Protein AF-A0A8C2RXM7-F1 (afdb_monomer)

Secondary structure (DSSP, 8-state):
------TTTTHHHHHHHHTTTSPPPPPB-TT-PBPS-SSS--BSSTTSPBPTT-HHHHHHHHHHTT-PPPPPSS--S-----------S--TTT--HHHHHHHHHHHHHHHHTTS-HHHHHHHHHHHHHH-HHHHHHHHHHHHHHHHHS--PPP--------

Structure (mmCIF, N/CA/C/O backbone):
data_AF-A0A8C2RXM7-F1
#
_entry.id   AF-A0A8C2RXM7-F1
#
loop_
_atom_site.group_PDB
_atom_site.id
_atom_site.type_symbol
_atom_site.label_atom_id
_atom_site.label_alt_id
_atom_site.label_comp_id
_atom_site.label_asym_id
_atom_site.label_entity_id
_atom_site.label_seq_id
_atom_site.pdbx_PDB_ins_code
_atom_site.Cartn_x
_atom_site.Cartn_y
_atom_site.Cartn_z
_atom_site.occupancy
_atom_site.B_iso_or_equiv
_atom_site.auth_seq_id
_atom_site.auth_comp_id
_atom_site.auth_asym_id
_atom_site.auth_atom_id
_atom_site.pdbx_PDB_model_num
ATOM 1 N N . MET A 1 1 ? 9.876 32.663 -5.743 1.00 44.19 1 MET A N 1
ATOM 2 C CA . MET A 1 1 ? 8.545 32.419 -5.151 1.00 44.19 1 MET A CA 1
ATOM 3 C C . MET A 1 1 ? 8.418 30.920 -4.994 1.00 44.19 1 MET A C 1
ATOM 5 O O . MET A 1 1 ? 8.779 30.226 -5.932 1.00 44.19 1 MET A O 1
ATOM 9 N N . ALA A 1 2 ? 8.092 30.412 -3.808 1.00 55.06 2 ALA A N 1
ATOM 10 C CA . ALA A 1 2 ? 8.038 28.968 -3.601 1.00 55.06 2 ALA A CA 1
ATOM 11 C C . ALA A 1 2 ? 6.833 28.397 -4.364 1.00 55.06 2 ALA A C 1
ATOM 13 O O . ALA A 1 2 ? 5.695 28.692 -4.005 1.00 55.06 2 ALA A O 1
ATOM 14 N N . ASP A 1 3 ? 7.107 27.619 -5.414 1.00 65.00 3 ASP A N 1
ATOM 15 C CA . ASP A 1 3 ? 6.158 26.753 -6.123 1.00 65.00 3 ASP A CA 1
ATOM 16 C C . ASP A 1 3 ? 5.637 25.670 -5.164 1.00 65.00 3 ASP A C 1
ATOM 18 O O . ASP A 1 3 ? 6.077 24.515 -5.196 1.00 65.00 3 ASP A O 1
ATOM 22 N N . ASN A 1 4 ? 4.756 26.054 -4.246 1.00 73.75 4 ASN A N 1
ATOM 23 C CA . ASN A 1 4 ? 4.036 25.122 -3.391 1.00 73.75 4 ASN A CA 1
ATOM 24 C C . ASN A 1 4 ? 2.595 25.070 -3.885 1.00 73.75 4 ASN A C 1
ATOM 26 O O . ASN A 1 4 ? 1.835 26.030 -3.742 1.00 73.75 4 ASN A O 1
ATOM 30 N N . ARG A 1 5 ? 2.265 23.950 -4.527 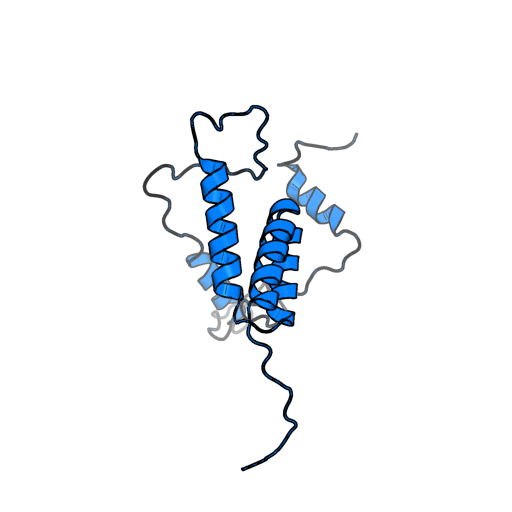1.00 86.44 5 ARG A N 1
ATOM 31 C CA . ARG A 1 5 ? 0.911 23.612 -4.966 1.00 86.44 5 ARG A CA 1
ATOM 32 C C . ARG A 1 5 ? 0.192 22.923 -3.803 1.00 86.44 5 ARG A C 1
ATOM 34 O O . ARG A 1 5 ? 0.705 22.859 -2.685 1.00 86.44 5 ARG A O 1
ATOM 41 N N . ASP A 1 6 ? -1.026 22.444 -4.028 1.00 92.56 6 ASP A N 1
ATOM 42 C CA . ASP A 1 6 ? -1.728 21.671 -3.008 1.00 92.56 6 ASP A CA 1
ATOM 43 C C . ASP A 1 6 ? -0.947 20.383 -2.641 1.00 92.56 6 ASP A C 1
ATOM 45 O O . ASP A 1 6 ? -0.220 19.833 -3.477 1.00 92.56 6 ASP A O 1
ATOM 49 N N . PRO A 1 7 ? -1.088 19.862 -1.406 1.00 91.38 7 PRO A N 1
ATOM 50 C CA . PRO A 1 7 ? -0.306 18.712 -0.948 1.00 91.38 7 PRO A CA 1
ATOM 51 C C . PRO A 1 7 ? -0.466 17.441 -1.791 1.00 91.38 7 PRO A C 1
ATOM 53 O O . PRO A 1 7 ? 0.453 16.622 -1.815 1.00 91.38 7 PRO A O 1
ATOM 56 N N . ALA A 1 8 ? -1.609 17.262 -2.466 1.00 90.75 8 ALA A N 1
ATOM 57 C CA . ALA A 1 8 ? -1.823 16.118 -3.346 1.00 90.75 8 ALA A CA 1
ATOM 58 C C . ALA A 1 8 ? -1.005 16.265 -4.638 1.00 90.75 8 ALA A C 1
ATOM 60 O O . ALA A 1 8 ? -0.331 15.316 -5.040 1.00 90.75 8 ALA A O 1
ATOM 61 N N . SER A 1 9 ? -0.977 17.462 -5.232 1.00 91.38 9 SER A N 1
ATOM 62 C CA . SER A 1 9 ? -0.122 17.777 -6.386 1.00 91.38 9 SER A CA 1
ATOM 63 C C . SER A 1 9 ? 1.375 17.649 -6.087 1.00 91.38 9 SER A C 1
ATOM 65 O O . SER A 1 9 ? 2.153 17.264 -6.962 1.00 91.38 9 SER A O 1
ATOM 67 N N . ASP A 1 10 ? 1.791 17.939 -4.853 1.00 94.31 10 ASP A N 1
ATOM 68 C CA . ASP A 1 10 ? 3.197 17.882 -4.435 1.00 94.31 10 ASP A CA 1
ATOM 69 C C . ASP A 1 10 ? 3.596 16.551 -3.766 1.00 94.31 10 ASP A C 1
ATOM 71 O O . ASP A 1 10 ? 4.698 16.427 -3.229 1.00 94.31 10 ASP A O 1
ATOM 75 N N . GLN A 1 11 ? 2.759 15.509 -3.850 1.00 93.31 11 GLN A N 1
ATOM 76 C CA . GLN A 1 11 ? 3.022 14.197 -3.243 1.00 93.31 11 GLN A CA 1
ATOM 77 C C . GLN A 1 11 ? 4.396 13.616 -3.636 1.00 93.31 11 GLN A C 1
ATOM 79 O O . GLN A 1 11 ? 5.163 13.203 -2.762 1.00 93.31 11 GLN A O 1
ATOM 84 N N . MET A 1 12 ? 4.749 13.640 -4.927 1.00 93.31 12 MET A N 1
ATOM 85 C CA . MET A 1 12 ? 6.036 13.115 -5.407 1.00 93.31 12 MET A CA 1
ATOM 86 C C . MET A 1 12 ? 7.228 13.973 -4.961 1.00 93.31 12 MET A C 1
ATOM 88 O O . MET A 1 12 ? 8.308 13.447 -4.687 1.00 93.31 12 MET A O 1
ATOM 92 N N . LYS A 1 13 ? 7.035 15.296 -4.868 1.00 92.56 13 LYS A N 1
ATOM 93 C CA . LYS A 1 13 ? 8.056 16.246 -4.406 1.00 92.56 13 LYS A CA 1
ATOM 94 C C . LYS A 1 13 ? 8.389 15.978 -2.939 1.00 92.56 13 LYS A C 1
ATOM 96 O O . LYS A 1 13 ? 9.552 15.742 -2.623 1.00 92.56 13 LYS A O 1
ATOM 101 N N . HIS A 1 14 ? 7.369 15.888 -2.083 1.00 93.12 14 HIS A N 1
ATOM 102 C CA . HIS A 1 14 ? 7.544 15.568 -0.667 1.00 93.12 14 HIS A CA 1
ATOM 103 C C . HIS A 1 14 ? 8.209 14.203 -0.455 1.00 93.12 14 HIS A C 1
ATOM 105 O O . HIS A 1 14 ? 9.115 14.092 0.367 1.00 93.12 14 HIS A O 1
ATOM 111 N N . TRP A 1 15 ? 7.818 13.173 -1.215 1.00 94.00 15 TRP A N 1
ATOM 112 C CA . TRP A 1 15 ? 8.446 11.849 -1.118 1.00 94.00 15 TRP A CA 1
ATOM 113 C C . TRP A 1 15 ? 9.949 11.894 -1.440 1.00 94.00 15 TRP A C 1
ATOM 115 O O . TRP A 1 15 ? 10.762 11.324 -0.709 1.00 94.00 15 TRP A O 1
ATOM 125 N N . LYS A 1 16 ? 10.331 12.615 -2.503 1.00 93.12 16 LYS A N 1
ATOM 126 C CA . LYS A 1 16 ? 11.735 12.792 -2.898 1.00 93.12 16 LYS A CA 1
ATOM 127 C C . LYS A 1 16 ? 12.525 13.574 -1.847 1.00 93.12 16 LYS A C 1
ATOM 129 O O . LYS A 1 16 ? 13.637 13.181 -1.507 1.00 93.12 16 LYS A O 1
ATOM 134 N N . GLU A 1 17 ? 11.961 14.665 -1.334 1.00 92.69 17 GLU A N 1
ATOM 135 C CA . GLU A 1 17 ? 12.598 15.515 -0.321 1.00 92.69 17 GLU A CA 1
ATOM 136 C C . GLU A 1 17 ? 12.817 14.764 1.002 1.00 92.69 17 GLU A C 1
ATOM 138 O O . GLU A 1 17 ? 13.903 14.840 1.575 1.00 92.69 17 GLU A O 1
ATOM 143 N N . GLN A 1 18 ? 11.848 13.954 1.443 1.00 93.56 18 GLN A N 1
ATOM 144 C CA . GLN A 1 18 ? 11.967 13.121 2.649 1.00 93.56 18 GLN A CA 1
ATOM 145 C C . GLN A 1 18 ? 13.102 12.089 2.566 1.00 93.56 18 GLN A C 1
ATOM 147 O O . GLN A 1 18 ? 13.665 11.705 3.591 1.00 93.56 18 GLN A O 1
ATOM 152 N N . ARG A 1 19 ? 13.457 11.642 1.355 1.00 92.69 19 ARG A N 1
ATOM 153 C CA . ARG A 1 19 ? 14.517 10.651 1.106 1.00 92.69 19 ARG A CA 1
ATOM 154 C C . ARG A 1 19 ? 15.782 11.261 0.495 1.00 92.69 19 ARG A C 1
ATOM 156 O O . ARG A 1 19 ? 16.639 10.515 0.034 1.00 92.69 19 ARG A O 1
ATOM 163 N N . ALA A 1 20 ? 15.946 12.587 0.522 1.00 88.25 20 ALA A N 1
ATOM 164 C CA . ALA A 1 20 ? 17.020 13.282 -0.198 1.00 88.25 20 ALA A CA 1
ATOM 165 C C . ALA A 1 20 ? 18.446 12.816 0.164 1.00 88.25 20 ALA A C 1
ATOM 167 O O . ALA A 1 20 ? 19.334 12.855 -0.682 1.00 88.25 20 ALA A O 1
ATOM 168 N N . ALA A 1 21 ? 18.670 12.361 1.401 1.00 90.19 21 ALA A N 1
ATOM 169 C CA . ALA A 1 21 ? 19.971 11.874 1.868 1.00 90.19 21 ALA A CA 1
ATOM 170 C C . ALA A 1 21 ? 20.207 10.366 1.628 1.00 90.19 21 ALA A C 1
ATOM 172 O O . ALA A 1 21 ? 21.287 9.860 1.928 1.00 90.19 21 ALA A O 1
ATOM 173 N N . GLN A 1 22 ? 19.210 9.629 1.132 1.00 92.69 22 GLN A N 1
ATOM 174 C CA . GLN A 1 22 ? 19.289 8.181 0.937 1.00 92.69 22 GLN A CA 1
ATOM 175 C C . GLN A 1 22 ? 19.670 7.846 -0.508 1.00 92.69 22 GLN A C 1
ATOM 177 O O . GLN A 1 22 ? 19.176 8.452 -1.458 1.00 92.69 22 GLN A O 1
ATOM 182 N N . LYS A 1 23 ? 20.527 6.834 -0.685 1.00 93.06 23 LYS A N 1
ATOM 183 C CA . LYS A 1 23 ? 20.781 6.249 -2.007 1.00 93.06 23 LYS A CA 1
ATOM 184 C C . LYS A 1 23 ? 19.501 5.540 -2.492 1.00 93.06 23 LYS A C 1
ATOM 186 O O . LYS A 1 23 ? 18.841 4.914 -1.664 1.00 93.06 23 LYS A O 1
ATOM 191 N N . PRO A 1 24 ? 19.144 5.612 -3.790 1.00 92.81 24 PRO A N 1
ATOM 192 C CA . PRO A 1 24 ? 18.018 4.850 -4.319 1.00 92.81 24 PRO A CA 1
ATOM 193 C C . PRO A 1 24 ? 18.227 3.347 -4.126 1.00 92.81 24 PRO A C 1
ATOM 195 O O . PRO A 1 24 ? 19.349 2.842 -4.245 1.00 92.81 24 PRO A O 1
ATOM 198 N N . ASP A 1 25 ? 17.126 2.656 -3.844 1.00 93.75 25 ASP A N 1
ATOM 199 C CA . ASP A 1 25 ? 17.100 1.206 -3.695 1.00 93.75 25 ASP A CA 1
ATOM 200 C C . ASP A 1 25 ? 17.446 0.523 -5.030 1.00 93.75 25 ASP A C 1
ATOM 202 O O . ASP A 1 25 ? 17.170 1.047 -6.113 1.00 93.75 25 ASP A O 1
ATOM 206 N N . VAL A 1 26 ? 18.076 -0.652 -4.958 1.00 95.75 26 VAL A N 1
ATOM 207 C CA . VAL A 1 26 ? 18.357 -1.460 -6.152 1.00 95.75 26 VAL A CA 1
ATOM 208 C C . VAL A 1 26 ? 17.040 -2.036 -6.658 1.00 95.75 26 VAL A C 1
ATOM 210 O O . VAL A 1 26 ? 16.313 -2.684 -5.905 1.00 95.75 26 VAL A O 1
ATOM 213 N N . LEU A 1 27 ? 16.738 -1.811 -7.935 1.00 96.25 27 LEU A N 1
ATOM 214 C CA . LEU A 1 27 ? 15.547 -2.368 -8.559 1.00 96.25 27 LEU A CA 1
ATOM 215 C C . LEU A 1 27 ? 15.654 -3.894 -8.625 1.00 96.25 27 LEU A C 1
ATOM 217 O O . LEU A 1 27 ? 16.684 -4.439 -9.024 1.00 96.25 27 LEU A O 1
ATOM 221 N N . THR A 1 28 ? 14.586 -4.582 -8.239 1.00 96.25 28 THR A N 1
ATOM 222 C CA . THR A 1 28 ? 14.531 -6.043 -8.176 1.00 96.25 28 THR A CA 1
ATOM 223 C C . THR A 1 28 ? 13.293 -6.573 -8.896 1.00 96.25 28 THR A C 1
ATOM 225 O O . THR A 1 28 ? 12.332 -5.843 -9.128 1.00 96.25 28 THR A O 1
ATOM 228 N N . THR A 1 29 ? 13.342 -7.844 -9.288 1.00 95.19 29 THR A N 1
ATOM 229 C CA . THR A 1 29 ? 12.168 -8.623 -9.731 1.00 95.19 29 THR A CA 1
ATOM 230 C C . THR A 1 29 ? 11.253 -8.947 -8.546 1.00 95.19 29 THR A C 1
ATOM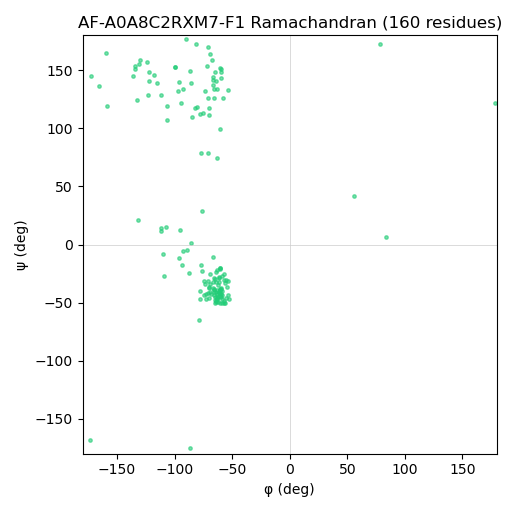 232 O O . THR A 1 29 ? 11.666 -8.801 -7.394 1.00 95.19 29 THR A O 1
ATOM 235 N N . GLY A 1 30 ? 10.047 -9.468 -8.793 1.00 93.25 30 GLY A N 1
ATOM 236 C CA . GLY A 1 30 ? 9.127 -9.901 -7.732 1.00 93.25 30 GLY A CA 1
ATOM 237 C C . GLY A 1 30 ? 9.721 -10.952 -6.781 1.00 93.25 30 GLY A C 1
ATOM 238 O O . GLY A 1 30 ? 9.353 -11.016 -5.610 1.00 93.25 30 GLY A O 1
ATOM 239 N N . ALA A 1 31 ? 10.699 -11.732 -7.252 1.00 94.00 31 ALA A N 1
ATOM 240 C CA . ALA A 1 31 ? 11.451 -12.701 -6.451 1.00 94.00 31 ALA A CA 1
ATOM 241 C C . ALA A 1 31 ? 12.666 -12.106 -5.702 1.00 94.00 31 ALA A C 1
ATOM 243 O O . ALA A 1 31 ? 13.393 -12.841 -5.037 1.00 94.00 31 ALA A O 1
ATOM 244 N N . GLY A 1 32 ? 12.917 -10.797 -5.809 1.00 94.06 32 GLY A N 1
ATOM 245 C CA . GLY A 1 32 ? 14.034 -10.116 -5.147 1.00 94.06 32 GLY A CA 1
ATOM 246 C C . GLY A 1 32 ? 15.373 -10.185 -5.890 1.00 94.06 32 GLY A C 1
ATOM 247 O O . GLY A 1 32 ? 16.383 -9.726 -5.360 1.00 94.06 32 GLY A O 1
ATOM 248 N N . ASN A 1 33 ? 15.417 -10.720 -7.117 1.00 94.50 33 ASN A N 1
ATOM 249 C CA . ASN A 1 33 ? 16.653 -10.745 -7.909 1.00 94.50 33 ASN A CA 1
ATOM 250 C C . ASN A 1 33 ? 16.974 -9.337 -8.442 1.00 94.50 33 ASN A C 1
ATOM 252 O O . ASN A 1 33 ? 16.066 -8.717 -9.004 1.00 94.50 33 ASN A O 1
ATOM 256 N N . PRO A 1 34 ? 18.218 -8.834 -8.311 1.00 95.62 34 PRO A N 1
ATOM 257 C CA . PRO A 1 34 ? 18.593 -7.499 -8.775 1.00 95.62 34 PRO A CA 1
ATOM 258 C C . PRO A 1 34 ? 18.525 -7.393 -10.301 1.00 95.62 34 PRO A C 1
ATOM 260 O O . PRO A 1 34 ? 18.976 -8.288 -11.016 1.00 95.62 34 PRO A O 1
ATOM 263 N N . VAL A 1 35 ? 17.982 -6.282 -10.797 1.00 95.12 35 VAL A N 1
ATOM 264 C CA . VAL A 1 35 ? 17.865 -5.992 -12.231 1.00 95.12 35 VAL A CA 1
ATOM 265 C C . VAL A 1 35 ? 19.022 -5.104 -12.681 1.00 95.12 35 VAL A C 1
ATOM 267 O O . VAL A 1 35 ? 19.316 -4.094 -12.046 1.00 95.12 35 VAL A O 1
ATOM 270 N N . GLY A 1 36 ? 19.672 -5.477 -13.787 1.00 92.75 36 GLY A N 1
ATOM 271 C CA . GLY A 1 36 ? 20.736 -4.681 -14.406 1.00 92.75 36 GLY A CA 1
ATOM 272 C C . GLY A 1 36 ? 20.191 -3.510 -15.226 1.00 92.75 36 GLY A C 1
ATOM 273 O O . GLY A 1 36 ? 20.401 -2.355 -14.869 1.00 92.75 36 GLY A O 1
ATOM 274 N N . ASP A 1 37 ? 19.474 -3.816 -16.309 1.00 92.94 37 ASP A N 1
ATOM 275 C CA . ASP A 1 37 ? 18.812 -2.836 -17.175 1.00 92.94 37 ASP A CA 1
ATOM 276 C C . ASP A 1 37 ? 17.312 -3.149 -17.255 1.00 92.94 37 ASP A C 1
ATOM 278 O O . ASP A 1 37 ? 16.924 -4.290 -17.499 1.00 92.94 37 ASP A O 1
ATOM 282 N N . LYS A 1 38 ? 16.478 -2.136 -17.000 1.00 93.50 38 LYS A N 1
ATOM 283 C CA . LYS A 1 38 ? 15.007 -2.211 -17.034 1.00 93.50 38 LYS A CA 1
ATOM 284 C C . LYS A 1 38 ? 14.410 -1.444 -18.218 1.00 93.50 38 LYS A C 1
ATOM 286 O O . LYS A 1 38 ? 13.206 -1.484 -18.428 1.00 93.50 38 LYS A O 1
ATOM 291 N N . LEU A 1 39 ? 15.222 -0.685 -18.952 1.00 95.31 39 LEU A N 1
ATOM 292 C CA . LEU A 1 39 ? 14.745 0.191 -20.024 1.00 95.31 39 LEU A CA 1
ATOM 293 C C . LEU A 1 39 ? 14.785 -0.491 -21.394 1.00 95.31 39 LEU A C 1
ATOM 295 O O . LEU A 1 39 ? 14.113 -0.035 -22.316 1.00 95.31 39 LEU A O 1
ATOM 299 N N . ASN A 1 40 ? 15.547 -1.578 -21.524 1.00 93.75 40 ASN A N 1
ATOM 300 C CA . ASN A 1 40 ? 15.690 -2.338 -22.757 1.00 93.75 40 ASN A CA 1
ATOM 301 C C . ASN A 1 40 ? 15.286 -3.797 -22.543 1.00 93.75 40 ASN A C 1
ATOM 303 O O . ASN A 1 40 ? 15.617 -4.401 -21.526 1.00 93.75 40 ASN A O 1
ATOM 307 N N . VAL A 1 41 ? 14.609 -4.367 -23.538 1.00 94.06 41 VAL A N 1
ATOM 308 C CA . VAL A 1 41 ? 14.250 -5.790 -23.565 1.00 94.06 41 VAL A CA 1
ATOM 309 C C . VAL A 1 41 ? 15.371 -6.637 -24.164 1.00 94.06 41 VAL A C 1
ATOM 311 O O . VAL A 1 41 ? 16.101 -6.193 -25.058 1.00 94.06 41 VAL A O 1
ATOM 314 N N . LEU A 1 42 ? 15.490 -7.884 -23.715 1.00 93.88 42 LEU A N 1
ATOM 315 C CA . LEU A 1 42 ? 16.516 -8.800 -24.198 1.00 93.88 42 LEU A CA 1
ATOM 316 C C . LEU A 1 42 ? 16.138 -9.390 -25.568 1.00 93.88 42 LEU A C 1
ATOM 318 O O . LEU A 1 42 ? 15.209 -10.188 -25.703 1.00 93.88 42 LEU A O 1
ATOM 322 N N . THR A 1 43 ? 16.896 -9.021 -26.599 1.00 94.69 43 THR A N 1
ATOM 323 C CA . THR A 1 43 ? 16.662 -9.412 -28.000 1.00 94.69 43 THR A CA 1
ATOM 324 C C . THR A 1 43 ? 17.877 -10.109 -28.613 1.00 94.69 43 THR A C 1
ATOM 326 O O . THR A 1 43 ? 19.012 -9.930 -28.165 1.00 94.69 43 THR A O 1
ATOM 329 N N . VAL A 1 44 ? 17.661 -10.907 -29.668 1.00 94.12 44 VAL A N 1
ATOM 330 C CA . VAL A 1 44 ? 18.760 -11.527 -30.439 1.00 94.12 44 VAL A CA 1
ATOM 331 C C . VAL A 1 44 ? 19.398 -10.500 -31.382 1.00 94.12 44 VAL A C 1
ATOM 333 O O . VAL A 1 44 ? 19.138 -10.469 -32.584 1.00 94.12 44 VAL A O 1
ATOM 336 N N . GLY A 1 45 ? 20.247 -9.638 -30.830 1.00 93.75 45 GLY A N 1
ATOM 337 C CA . GLY A 1 45 ? 20.866 -8.527 -31.555 1.00 93.75 45 GLY A CA 1
ATOM 338 C C . GLY A 1 45 ? 19.922 -7.327 -31.741 1.00 93.75 45 GLY A C 1
ATOM 339 O O . GLY A 1 45 ? 18.733 -7.423 -31.450 1.00 93.75 45 GLY A O 1
ATOM 340 N N . PRO A 1 46 ? 20.415 -6.184 -32.260 1.00 93.31 46 PRO A N 1
ATOM 341 C CA . PRO A 1 46 ? 19.705 -4.897 -32.177 1.00 93.31 46 PRO A CA 1
ATOM 342 C C . PRO A 1 46 ? 18.323 -4.825 -32.846 1.00 93.31 46 PRO A C 1
ATOM 344 O O . PRO A 1 46 ? 17.554 -3.910 -32.573 1.00 93.31 46 PRO A O 1
ATOM 347 N N . ARG A 1 47 ? 18.022 -5.738 -33.775 1.00 94.38 47 ARG A N 1
ATOM 348 C CA . ARG A 1 47 ? 16.730 -5.835 -34.480 1.00 94.38 47 ARG A CA 1
ATOM 349 C C . ARG A 1 47 ? 16.183 -7.266 -34.491 1.00 94.38 47 ARG A C 1
ATOM 351 O O . ARG A 1 47 ? 15.413 -7.624 -35.379 1.00 94.38 47 ARG A O 1
ATOM 358 N N . GLY A 1 48 ? 16.648 -8.103 -33.567 1.00 94.25 48 GLY A N 1
ATOM 359 C CA . GLY A 1 48 ? 16.181 -9.477 -33.448 1.00 94.25 48 GLY A CA 1
ATOM 360 C C . GLY A 1 48 ? 14.867 -9.599 -32.680 1.00 94.25 48 GLY A C 1
ATOM 361 O O . GLY A 1 48 ? 14.389 -8.625 -32.096 1.00 94.25 48 GLY A O 1
ATOM 362 N N . PRO A 1 49 ? 14.282 -10.805 -32.650 1.00 95.00 49 PRO A N 1
ATOM 363 C CA . PRO A 1 49 ? 13.114 -11.086 -31.825 1.00 95.00 49 PRO A CA 1
ATOM 364 C C . PRO A 1 49 ? 13.446 -11.030 -30.324 1.00 95.00 49 PRO A C 1
ATOM 366 O O . PRO A 1 49 ? 14.601 -11.200 -29.920 1.00 95.00 49 PRO A O 1
ATOM 369 N N . LEU A 1 50 ? 12.404 -10.831 -29.511 1.00 94.69 50 LEU A N 1
ATOM 370 C CA . LEU A 1 50 ? 12.448 -10.926 -28.049 1.00 94.69 50 LEU A CA 1
ATOM 371 C C . LEU A 1 50 ? 12.770 -12.359 -27.607 1.00 94.69 50 LEU A C 1
ATOM 373 O O . LEU A 1 50 ? 12.254 -13.325 -28.174 1.00 94.69 50 LEU A O 1
ATOM 377 N N . LEU A 1 51 ? 13.587 -12.494 -26.565 1.00 93.75 51 LEU A N 1
ATOM 378 C CA . LEU A 1 51 ? 13.901 -13.780 -25.957 1.00 93.75 51 LEU A CA 1
ATOM 379 C 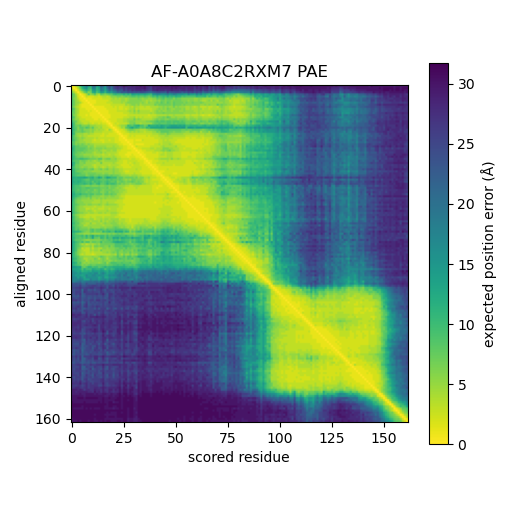C . LEU A 1 51 ? 12.964 -14.103 -24.790 1.00 93.75 51 LEU A C 1
ATOM 381 O O . LEU A 1 51 ? 12.791 -13.305 -23.880 1.00 93.75 51 LEU A O 1
ATOM 385 N N . VAL A 1 52 ? 12.450 -15.337 -24.753 1.00 94.81 52 VAL A N 1
ATOM 386 C CA . VAL A 1 52 ? 11.662 -15.867 -23.614 1.00 94.81 52 VAL A CA 1
ATOM 387 C C . VAL A 1 52 ? 12.492 -15.947 -22.326 1.00 94.81 52 VAL A C 1
ATOM 389 O O . VAL A 1 52 ? 11.955 -15.942 -21.226 1.00 94.81 52 VAL A O 1
ATOM 392 N N . GLN A 1 53 ? 13.819 -15.993 -22.455 1.00 93.19 53 GLN A N 1
ATOM 393 C CA . GLN A 1 53 ? 14.746 -15.946 -21.323 1.00 93.19 53 GLN A CA 1
ATOM 394 C C . GLN A 1 53 ? 14.725 -14.597 -20.590 1.00 93.19 53 GLN A C 1
ATOM 396 O O . GLN A 1 53 ? 15.288 -14.502 -19.499 1.00 93.19 53 GLN A O 1
ATOM 401 N N . ASP A 1 54 ? 14.080 -13.570 -21.155 1.00 93.44 54 ASP A N 1
ATOM 402 C CA . ASP A 1 54 ? 13.815 -12.314 -20.463 1.00 93.44 54 ASP A CA 1
ATOM 403 C C . ASP A 1 54 ? 12.744 -12.501 -19.377 1.00 93.44 54 ASP A C 1
ATOM 405 O O . ASP A 1 54 ? 11.552 -12.198 -19.526 1.00 93.44 54 ASP A O 1
ATOM 409 N N . VAL A 1 55 ? 13.190 -13.053 -18.252 1.00 93.44 55 VAL A N 1
ATOM 410 C CA . VAL A 1 55 ? 12.356 -13.254 -17.068 1.00 93.44 55 VAL A CA 1
ATOM 411 C C . VAL A 1 55 ? 11.994 -11.930 -16.400 1.00 93.44 55 VAL A C 1
ATOM 413 O O . VAL A 1 55 ? 10.955 -11.857 -15.758 1.00 93.44 55 VAL A O 1
ATOM 416 N N . VAL A 1 56 ? 12.804 -10.877 -16.574 1.00 94.69 56 VAL A N 1
ATOM 417 C CA . VAL A 1 56 ? 12.550 -9.548 -15.996 1.00 94.69 56 VAL A CA 1
ATOM 418 C C . VAL A 1 56 ? 11.363 -8.884 -16.689 1.00 94.69 56 VAL A C 1
ATOM 420 O O . VAL A 1 56 ? 10.481 -8.352 -16.013 1.00 94.69 56 VAL A O 1
ATOM 423 N N . PHE A 1 57 ? 11.324 -8.936 -18.022 1.00 94.94 57 PHE A N 1
ATOM 424 C CA . PHE A 1 57 ? 10.194 -8.447 -18.809 1.00 94.94 57 PHE A CA 1
ATOM 425 C C . PHE A 1 57 ? 8.917 -9.239 -18.512 1.00 94.94 57 PHE A C 1
ATOM 427 O O . PHE A 1 57 ? 7.859 -8.657 -18.270 1.00 94.94 57 PHE A O 1
ATOM 434 N N . THR A 1 58 ? 9.022 -10.570 -18.501 1.00 94.81 58 THR A N 1
ATOM 435 C CA . THR A 1 58 ? 7.865 -11.451 -18.292 1.00 94.81 58 THR A CA 1
ATOM 436 C C . THR A 1 58 ? 7.248 -11.254 -16.907 1.00 94.81 58 THR A C 1
ATOM 438 O O . THR A 1 58 ? 6.028 -11.197 -16.797 1.00 94.81 58 THR A O 1
ATOM 441 N N . ASP A 1 59 ? 8.072 -11.123 -15.864 1.00 94.88 59 ASP A N 1
ATOM 442 C CA . ASP A 1 59 ? 7.633 -10.897 -14.481 1.00 94.88 59 ASP A CA 1
ATOM 443 C C . ASP A 1 59 ? 6.837 -9.590 -14.338 1.00 94.88 59 ASP A C 1
ATOM 445 O O . ASP A 1 59 ? 5.707 -9.593 -13.847 1.00 94.88 59 ASP A O 1
ATOM 449 N N . GLU A 1 60 ? 7.378 -8.478 -14.847 1.00 94.25 60 GLU A N 1
ATOM 450 C CA . GLU A 1 60 ? 6.707 -7.176 -14.779 1.00 94.25 60 GLU A CA 1
ATOM 451 C C . GLU A 1 60 ? 5.411 -7.147 -15.591 1.00 94.25 60 GLU A C 1
ATOM 453 O O . GLU A 1 60 ? 4.377 -6.717 -15.077 1.00 94.25 60 GLU A O 1
ATOM 458 N N . MET A 1 61 ? 5.441 -7.626 -16.837 1.00 94.88 61 MET A N 1
ATOM 459 C CA . MET A 1 61 ? 4.259 -7.601 -17.700 1.00 94.88 61 MET A CA 1
ATOM 460 C C . MET A 1 61 ? 3.154 -8.510 -17.152 1.00 94.88 61 MET A C 1
ATOM 462 O O . MET A 1 61 ? 1.989 -8.123 -17.105 1.00 94.88 61 MET A O 1
ATOM 466 N N . ALA A 1 62 ? 3.514 -9.697 -16.652 1.00 94.75 62 ALA A N 1
ATOM 467 C CA . ALA A 1 62 ? 2.550 -10.617 -16.061 1.00 94.75 62 ALA A CA 1
ATOM 468 C C . ALA A 1 62 ? 1.885 -10.052 -14.798 1.00 94.75 62 ALA A C 1
ATOM 470 O O . ALA A 1 62 ? 0.720 -10.384 -14.537 1.00 94.75 62 ALA A O 1
ATOM 471 N N . HIS A 1 63 ? 2.606 -9.239 -14.020 1.00 95.50 63 HIS A N 1
ATOM 472 C CA . HIS A 1 63 ? 2.042 -8.530 -12.877 1.00 95.50 63 HIS A CA 1
ATOM 473 C C . HIS A 1 63 ? 1.128 -7.384 -13.331 1.00 95.50 63 HIS A C 1
ATOM 475 O O . HIS A 1 63 ? -0.004 -7.303 -12.856 1.00 95.50 63 HIS A O 1
ATOM 481 N N . PHE A 1 64 ? 1.576 -6.560 -14.284 1.00 95.06 64 PHE A N 1
ATOM 482 C CA . PHE A 1 64 ? 0.798 -5.453 -14.855 1.00 95.06 64 PHE A CA 1
ATOM 483 C C . PHE A 1 64 ? -0.557 -5.920 -15.413 1.00 95.06 64 PHE A C 1
ATOM 485 O O . PHE A 1 64 ? -1.606 -5.369 -15.069 1.00 95.06 64 PHE A O 1
ATOM 492 N N . ASP A 1 65 ? -0.565 -7.014 -16.180 1.00 95.44 65 ASP A N 1
ATOM 493 C CA . ASP A 1 65 ? -1.782 -7.608 -16.751 1.00 95.44 65 ASP A CA 1
ATOM 494 C C . ASP A 1 65 ? -2.801 -8.062 -15.687 1.00 95.44 65 ASP A C 1
ATOM 496 O O . ASP A 1 65 ? -3.987 -8.239 -15.980 1.00 95.44 65 ASP A O 1
ATOM 500 N N . ARG A 1 66 ? -2.357 -8.262 -14.439 1.00 95.06 66 ARG A N 1
ATOM 501 C CA . ARG A 1 66 ? -3.161 -8.769 -13.315 1.00 95.06 66 ARG A CA 1
ATOM 502 C C . ARG A 1 66 ? -3.408 -7.736 -12.216 1.00 95.06 66 ARG A C 1
ATOM 504 O O . ARG A 1 66 ? -3.923 -8.097 -11.161 1.00 95.06 66 ARG A O 1
ATOM 511 N N . GLU A 1 67 ? -3.111 -6.458 -12.449 1.00 95.50 67 GLU A N 1
ATOM 512 C CA . GLU A 1 67 ? -3.335 -5.400 -11.450 1.00 95.50 67 GLU A CA 1
ATOM 513 C C . GLU A 1 67 ? -4.817 -5.175 -11.130 1.00 95.50 67 GLU A C 1
ATOM 515 O O . GLU A 1 67 ? -5.182 -4.754 -10.029 1.00 95.50 67 GLU A O 1
ATOM 520 N N . ARG A 1 68 ? -5.700 -5.440 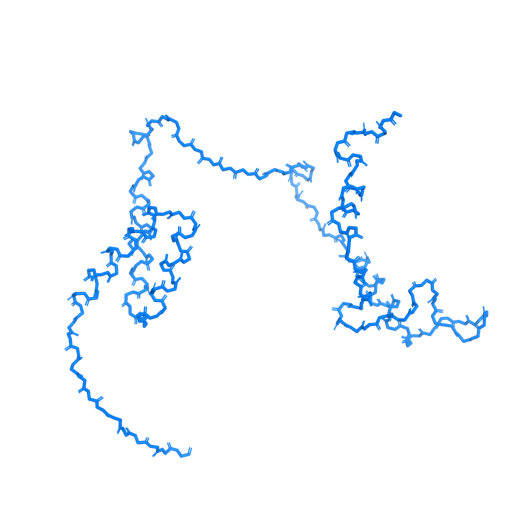-12.097 1.00 93.75 68 ARG A N 1
ATOM 521 C CA . ARG A 1 68 ? -7.135 -5.212 -11.935 1.00 93.75 68 ARG A CA 1
ATOM 522 C C . ARG A 1 68 ? -7.788 -6.373 -11.199 1.00 93.75 68 ARG A C 1
ATOM 524 O O . ARG A 1 68 ? -7.880 -7.483 -11.715 1.00 93.75 68 ARG A O 1
ATOM 531 N N . ILE A 1 69 ? -8.344 -6.068 -10.033 1.00 91.19 69 ILE A N 1
ATOM 532 C CA . ILE A 1 69 ? -9.307 -6.924 -9.338 1.00 91.19 69 ILE A CA 1
ATOM 533 C C . ILE A 1 69 ? -10.733 -6.416 -9.589 1.00 91.19 69 ILE A C 1
ATOM 535 O O . ILE A 1 69 ? -10.912 -5.217 -9.823 1.00 91.19 69 ILE A O 1
ATOM 539 N N . PRO A 1 70 ? -11.756 -7.290 -9.544 1.00 91.75 70 PRO A N 1
ATOM 540 C CA . PRO A 1 70 ? -13.140 -6.852 -9.645 1.00 91.75 70 PRO A CA 1
ATOM 541 C C . PRO A 1 70 ? -13.456 -5.770 -8.607 1.00 91.75 70 PRO A C 1
ATOM 543 O O . PRO A 1 70 ? -13.117 -5.898 -7.428 1.00 91.75 70 PRO A O 1
ATOM 546 N N . GLU A 1 71 ? -14.110 -4.700 -9.051 1.00 90.12 71 GLU A N 1
ATOM 547 C CA . GLU A 1 71 ? -14.589 -3.648 -8.159 1.00 90.12 71 GLU A CA 1
ATOM 548 C C . GLU A 1 71 ? -15.752 -4.139 -7.282 1.00 90.12 71 GLU A C 1
ATOM 550 O O . GLU A 1 71 ? -16.377 -5.172 -7.540 1.00 90.12 71 GLU A O 1
ATOM 555 N N . ARG A 1 72 ? -16.059 -3.401 -6.207 1.00 86.75 72 ARG A N 1
ATOM 556 C CA . ARG A 1 72 ? -17.214 -3.726 -5.358 1.00 86.75 72 ARG A CA 1
ATOM 557 C C . ARG A 1 72 ? -18.503 -3.598 -6.174 1.00 86.75 72 ARG A C 1
ATOM 559 O O . ARG A 1 72 ? -18.719 -2.571 -6.806 1.00 86.75 72 ARG A O 1
ATOM 566 N N . VAL A 1 73 ? -19.391 -4.593 -6.064 1.00 80.81 73 VAL A N 1
ATOM 567 C CA . VAL A 1 73 ? -20.690 -4.652 -6.775 1.00 80.81 73 VAL A CA 1
ATOM 568 C C . VAL A 1 73 ? -21.544 -3.394 -6.554 1.00 80.81 73 VAL A C 1
ATOM 570 O O . VAL A 1 73 ? -22.287 -2.976 -7.436 1.00 80.81 73 VAL A O 1
ATOM 573 N N . VAL A 1 74 ? -21.421 -2.767 -5.383 1.00 68.75 74 VAL A N 1
ATOM 574 C CA . VAL A 1 74 ? -22.006 -1.462 -5.049 1.00 68.75 74 VAL A CA 1
ATOM 575 C C . VAL A 1 74 ? -20.962 -0.599 -4.341 1.00 68.75 74 VAL A C 1
ATOM 577 O O . VAL A 1 74 ? -20.049 -1.123 -3.703 1.00 68.75 74 VAL A O 1
ATOM 580 N N . HIS A 1 75 ? -21.096 0.729 -4.435 1.00 88.31 75 HIS A N 1
ATOM 581 C CA . HIS A 1 75 ? -20.115 1.689 -3.901 1.00 88.31 75 HIS A CA 1
ATOM 582 C C . HIS A 1 75 ? -18.688 1.472 -4.449 1.00 88.31 75 HIS A C 1
ATOM 584 O O . HIS A 1 75 ? -17.710 1.544 -3.703 1.00 88.31 75 HIS A O 1
ATOM 590 N N . ALA A 1 76 ? -18.571 1.202 -5.755 1.00 81.25 76 ALA A N 1
ATOM 591 C CA . ALA A 1 76 ? -17.292 0.987 -6.438 1.00 81.25 76 ALA A CA 1
ATOM 592 C C . ALA A 1 76 ? -16.351 2.201 -6.334 1.00 81.25 76 ALA A C 1
ATOM 594 O O . ALA A 1 76 ? -15.152 2.048 -6.112 1.00 81.25 76 ALA A O 1
ATOM 595 N N . LYS A 1 77 ? -16.907 3.418 -6.417 1.00 89.88 77 LYS A N 1
ATOM 596 C CA . LYS A 1 77 ? -16.163 4.666 -6.224 1.00 89.88 77 LYS A CA 1
ATOM 597 C C . LYS A 1 77 ? -16.274 5.138 -4.777 1.00 89.88 77 LYS A C 1
ATOM 599 O O . LYS A 1 77 ? -17.367 5.419 -4.290 1.00 89.88 77 LYS A O 1
ATOM 604 N N . GLY A 1 78 ? -15.133 5.290 -4.117 1.00 91.19 78 GLY A N 1
ATOM 605 C CA . GLY A 1 78 ? -15.044 5.829 -2.766 1.00 91.19 78 GLY A CA 1
ATOM 606 C C . GLY A 1 78 ? -13.643 6.342 -2.462 1.00 91.19 78 GLY A C 1
ATOM 607 O O . GLY A 1 78 ? -12.691 6.034 -3.174 1.00 91.19 78 GLY A O 1
ATOM 608 N N . ALA A 1 79 ? -13.529 7.126 -1.397 1.00 94.12 79 ALA A N 1
ATOM 609 C CA . ALA A 1 79 ? -12.259 7.542 -0.816 1.00 94.12 79 ALA A CA 1
ATOM 610 C C . ALA A 1 79 ? -12.221 7.088 0.648 1.00 94.12 79 ALA A C 1
ATOM 612 O O . ALA A 1 79 ? -13.264 7.005 1.299 1.00 94.12 79 ALA A O 1
ATOM 613 N N . GLY A 1 80 ? -11.030 6.768 1.150 1.00 92.38 80 GLY A N 1
ATOM 614 C CA . GLY A 1 80 ? -10.810 6.361 2.536 1.00 92.38 80 GLY A CA 1
ATOM 615 C C . GLY A 1 80 ? -9.894 7.341 3.259 1.00 92.38 80 GLY A C 1
ATOM 616 O O . GLY A 1 80 ? -8.969 7.883 2.659 1.00 92.38 80 GLY A O 1
ATOM 617 N N . ALA A 1 81 ? -10.142 7.543 4.549 1.00 94.19 81 ALA A N 1
ATOM 618 C CA . ALA A 1 81 ? -9.257 8.254 5.462 1.00 94.19 81 ALA A CA 1
ATOM 619 C C . ALA A 1 81 ? -9.128 7.448 6.759 1.00 94.19 81 ALA A C 1
ATOM 621 O O . ALA A 1 81 ? -10.047 6.715 7.133 1.00 94.19 81 ALA A O 1
ATOM 622 N N . PHE A 1 82 ? -7.991 7.582 7.437 1.00 91.06 82 PHE A N 1
ATOM 623 C CA . PHE A 1 82 ? -7.747 6.961 8.738 1.00 91.06 82 PHE A CA 1
ATOM 624 C C . PHE A 1 82 ? -7.956 7.980 9.861 1.00 91.06 82 PHE A C 1
ATOM 626 O O . PHE A 1 82 ? -7.770 9.179 9.664 1.00 91.06 82 PHE A O 1
ATOM 633 N N . GLY A 1 83 ? -8.329 7.500 11.044 1.00 91.00 83 GLY A N 1
ATOM 634 C CA . GLY A 1 83 ? -8.551 8.329 12.225 1.00 91.00 83 GLY A CA 1
ATOM 635 C C . GLY A 1 83 ? -8.824 7.474 13.457 1.00 91.00 83 GLY A C 1
ATOM 636 O O . GLY A 1 83 ? -8.655 6.255 13.429 1.00 91.00 83 GLY A O 1
ATOM 637 N N . TYR A 1 84 ? -9.270 8.112 14.533 1.00 87.31 84 TYR A N 1
ATOM 638 C CA . TYR A 1 84 ? -9.680 7.440 15.761 1.00 87.31 84 TYR A CA 1
ATOM 639 C C . TYR A 1 84 ? -11.042 7.962 16.217 1.00 87.31 84 TYR A C 1
ATOM 641 O O . TYR A 1 84 ? -11.452 9.068 15.868 1.00 87.31 84 TYR A O 1
ATOM 649 N N . PHE A 1 85 ? -11.758 7.140 16.980 1.00 87.19 85 PHE A N 1
ATOM 650 C CA . PHE A 1 85 ? -13.060 7.492 17.535 1.00 87.19 85 PHE A CA 1
ATOM 651 C C . PHE A 1 85 ? -12.932 7.765 19.036 1.00 87.19 85 PHE A C 1
ATOM 653 O O . PHE A 1 85 ? -12.557 6.872 19.797 1.00 87.19 85 PHE A O 1
ATOM 660 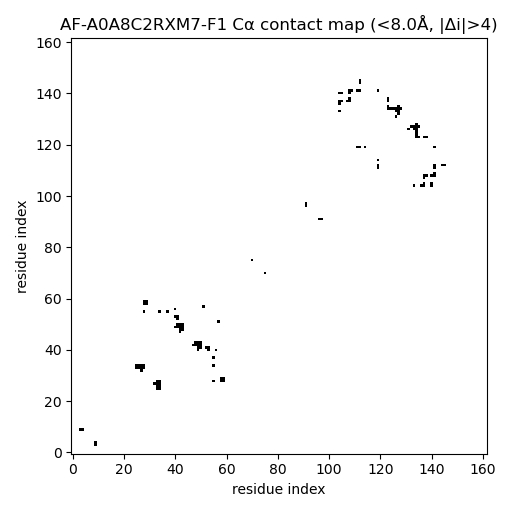N N . GLU A 1 86 ? -13.271 8.985 19.452 1.00 83.62 86 GLU A N 1
ATOM 661 C CA . GLU A 1 86 ? -13.262 9.426 20.849 1.00 83.62 86 GLU A CA 1
ATOM 662 C C . GLU A 1 86 ? -14.693 9.667 21.351 1.00 83.62 86 GLU A C 1
ATOM 664 O O . GLU A 1 86 ? -15.492 10.359 20.719 1.00 83.62 86 GLU A O 1
ATOM 669 N N . VAL A 1 87 ? -15.032 9.074 22.500 1.00 81.06 87 VAL A N 1
ATOM 670 C CA . VAL A 1 87 ? -16.361 9.210 23.110 1.00 81.06 87 VAL A CA 1
ATOM 671 C C . VAL A 1 87 ? -16.396 10.480 23.952 1.00 81.06 87 VAL A C 1
ATOM 673 O O . VAL A 1 87 ? -15.793 10.526 25.019 1.00 81.06 87 VAL A O 1
ATOM 676 N N . THR A 1 88 ? -17.143 11.486 23.501 1.00 82.12 88 THR A N 1
ATOM 677 C CA . THR A 1 88 ? -17.259 12.773 24.210 1.00 82.12 88 THR A CA 1
ATOM 678 C C . THR A 1 88 ? -18.370 12.799 25.260 1.00 82.12 88 THR A C 1
ATOM 680 O O . THR A 1 88 ? -18.296 13.572 26.208 1.00 82.12 88 THR A O 1
ATOM 683 N N . HIS A 1 89 ? -19.401 11.960 25.117 1.00 71.94 89 HIS A N 1
ATOM 684 C CA . HIS A 1 89 ? -20.575 11.946 25.994 1.00 71.94 89 HIS A CA 1
ATOM 685 C C . HIS A 1 89 ? -20.981 10.517 26.363 1.00 71.94 89 HIS A C 1
ATOM 687 O O . HIS A 1 89 ? -20.883 9.595 25.550 1.00 71.94 89 HIS A O 1
ATOM 693 N N . ASP A 1 90 ? -21.468 10.332 27.592 1.00 69.94 90 ASP A N 1
ATOM 694 C CA . ASP A 1 90 ? -21.860 9.016 28.091 1.00 69.94 90 ASP A CA 1
ATOM 695 C C . ASP A 1 90 ? -23.198 8.550 27.483 1.00 69.94 90 ASP A C 1
ATOM 697 O O . ASP A 1 90 ? -24.266 9.105 27.744 1.00 69.94 90 ASP A O 1
ATOM 701 N N . ILE A 1 91 ? -23.133 7.493 26.671 1.00 66.81 91 ILE A N 1
ATOM 702 C CA . ILE A 1 91 ? -24.281 6.829 26.031 1.00 66.81 91 ILE A CA 1
ATOM 703 C C . ILE A 1 91 ? -24.532 5.414 26.579 1.00 66.81 91 ILE A C 1
ATOM 705 O O . ILE A 1 91 ? -25.282 4.633 25.988 1.00 66.81 91 ILE A O 1
ATOM 709 N N . THR A 1 92 ? -23.922 5.059 27.712 1.00 65.81 92 THR A N 1
ATOM 710 C CA . THR A 1 92 ? -23.999 3.710 28.306 1.00 65.81 92 THR A CA 1
ATOM 711 C C . THR A 1 92 ? -25.414 3.267 28.667 1.00 65.81 92 THR A C 1
ATOM 713 O O . THR A 1 92 ? -25.676 2.068 28.719 1.00 65.81 92 THR A O 1
ATOM 716 N N . ARG A 1 93 ? -26.350 4.212 28.835 1.00 61.84 93 ARG A N 1
ATOM 717 C CA . ARG A 1 93 ? -27.782 3.924 29.021 1.00 61.84 93 ARG A CA 1
ATOM 718 C C . ARG A 1 93 ? -28.448 3.251 27.812 1.00 61.84 93 ARG A C 1
ATOM 720 O O . ARG A 1 93 ? -29.463 2.589 27.987 1.00 61.84 93 ARG A O 1
ATOM 727 N N . TYR A 1 94 ? -27.898 3.419 26.606 1.00 61.72 94 TYR A N 1
ATOM 728 C CA . TYR A 1 94 ? -28.478 2.900 25.359 1.00 61.72 94 TYR A CA 1
ATOM 729 C C . TYR A 1 94 ? -27.693 1.735 24.757 1.00 61.72 94 TYR A C 1
ATOM 731 O O . TYR A 1 94 ? -28.270 0.902 24.064 1.00 61.72 94 TYR A O 1
ATOM 739 N N . SER A 1 95 ? -26.386 1.653 25.015 1.00 53.19 95 SER A N 1
ATOM 740 C CA . SER A 1 95 ? -25.536 0.578 24.503 1.00 53.19 95 SER A CA 1
ATOM 741 C C . SER A 1 95 ? -24.660 -0.006 25.607 1.00 53.19 95 SER A C 1
ATOM 743 O O . SER A 1 95 ? -23.867 0.695 26.238 1.00 53.19 95 SER A O 1
ATOM 745 N N . LYS A 1 96 ? -24.750 -1.328 25.799 1.00 59.69 96 LYS A N 1
ATOM 746 C CA . LYS A 1 96 ? -23.961 -2.109 26.769 1.00 59.69 96 LYS A CA 1
ATOM 747 C C . LYS A 1 96 ? -22.515 -2.360 26.312 1.00 59.69 96 LYS A C 1
ATOM 749 O O . LYS A 1 96 ? -21.899 -3.354 26.691 1.00 59.69 96 LYS A O 1
ATOM 754 N N . ALA A 1 97 ? -21.934 -1.463 25.518 1.00 65.56 97 ALA A N 1
ATOM 755 C CA . ALA A 1 97 ? -20.581 -1.621 24.987 1.00 65.56 97 ALA A CA 1
ATOM 756 C C . ALA A 1 97 ? -19.524 -1.837 26.094 1.00 65.56 97 ALA A C 1
ATOM 758 O O . ALA A 1 97 ? -18.573 -2.585 25.889 1.00 65.56 97 ALA A O 1
ATOM 759 N N . LYS A 1 98 ? -19.707 -1.277 27.304 1.00 65.88 98 LYS A N 1
ATOM 760 C CA . LYS A 1 98 ? -18.834 -1.555 28.468 1.00 65.88 98 LYS A CA 1
ATOM 761 C C . LYS A 1 98 ? -18.825 -3.039 28.869 1.00 65.88 98 LYS A C 1
ATOM 763 O O . LYS A 1 98 ? -17.766 -3.574 29.191 1.00 65.88 98 LYS A O 1
ATOM 768 N N . GLU A 1 99 ? -19.972 -3.711 28.810 1.00 65.31 99 GLU A N 1
ATOM 769 C CA . GLU A 1 99 ? -20.101 -5.141 29.114 1.00 65.31 99 GLU A CA 1
ATOM 770 C C . GLU A 1 99 ? -19.433 -6.000 28.030 1.00 65.31 99 GLU A C 1
ATOM 772 O O . GLU A 1 99 ? -18.740 -6.968 28.333 1.00 65.31 99 GLU A O 1
ATOM 777 N N . GLN A 1 100 ? -19.520 -5.579 26.765 1.00 65.56 100 GLN A N 1
ATOM 778 C CA . GLN A 1 100 ? -18.797 -6.218 25.659 1.00 65.56 100 GLN A CA 1
ATOM 779 C C . GLN A 1 100 ? -17.276 -6.059 25.790 1.00 65.56 100 GLN A C 1
ATOM 781 O O . GLN A 1 100 ? -16.542 -7.018 25.555 1.00 65.56 100 GLN A O 1
ATOM 786 N N . ARG A 1 101 ? -16.792 -4.886 26.229 1.00 70.25 101 ARG A N 1
ATOM 787 C CA . ARG A 1 101 ? -15.365 -4.670 26.532 1.00 70.25 101 ARG A CA 1
ATOM 788 C C . ARG A 1 101 ? -14.881 -5.593 27.651 1.00 70.25 101 ARG A C 1
ATOM 790 O O . ARG A 1 101 ? -13.798 -6.157 27.539 1.00 70.25 101 ARG A O 1
ATOM 797 N N . LYS A 1 102 ? -15.687 -5.781 28.704 1.00 76.06 102 LYS A N 1
ATOM 798 C CA . LYS A 1 102 ? -15.391 -6.722 29.796 1.00 76.06 102 LYS A CA 1
ATOM 799 C C . LYS A 1 102 ? -15.314 -8.166 29.283 1.00 76.06 102 LYS A C 1
ATOM 801 O O . LYS A 1 102 ? -14.302 -8.824 29.506 1.00 76.06 102 LYS A O 1
ATOM 806 N N . ARG A 1 103 ? -16.314 -8.605 28.509 1.00 79.06 103 ARG A N 1
ATOM 807 C CA . ARG A 1 103 ? -16.363 -9.947 27.903 1.00 79.06 103 ARG A CA 1
ATOM 808 C C . ARG A 1 103 ? -15.179 -10.220 26.969 1.00 79.06 103 ARG A C 1
ATOM 810 O O . ARG A 1 103 ? -14.667 -11.332 26.937 1.00 79.06 103 ARG A O 1
ATOM 817 N N . LEU A 1 104 ? -14.723 -9.217 26.219 1.00 77.88 104 LEU A N 1
ATOM 818 C CA . LEU A 1 104 ? -13.541 -9.339 25.365 1.00 77.88 104 LEU A CA 1
ATOM 819 C C . LEU A 1 104 ? -12.271 -9.598 26.190 1.00 77.88 104 LEU A C 1
ATOM 821 O O . LEU A 1 104 ? -11.532 -10.529 25.879 1.00 77.88 104 LEU A O 1
ATOM 825 N N . CYS A 1 105 ? -12.037 -8.815 27.249 1.00 83.00 105 CYS A N 1
ATOM 826 C CA . CYS A 1 105 ? -10.887 -9.019 28.135 1.00 83.00 105 CYS A CA 1
ATOM 827 C C . CYS A 1 105 ? -10.929 -10.396 28.818 1.00 83.00 105 CYS A C 1
ATOM 829 O O . CYS A 1 105 ? -9.899 -11.061 28.897 1.00 83.00 105 CYS A O 1
ATOM 831 N N . GLU A 1 106 ? -12.111 -10.838 29.258 1.00 84.12 106 GLU A N 1
ATOM 832 C CA . GLU A 1 106 ? -12.328 -12.170 29.843 1.00 84.12 106 GLU A CA 1
ATOM 833 C C . GLU A 1 106 ? -12.029 -13.295 28.843 1.00 84.12 106 GLU A C 1
ATOM 835 O O . GLU A 1 106 ? -11.309 -14.231 29.180 1.00 84.12 106 GLU A O 1
ATOM 840 N N . ASN A 1 107 ? -12.492 -13.182 27.594 1.00 83.62 107 ASN A N 1
ATOM 841 C CA . ASN A 1 107 ? -12.208 -14.171 26.550 1.00 83.62 107 ASN A CA 1
ATOM 842 C C . ASN A 1 107 ? -10.706 -14.258 26.230 1.00 83.62 107 ASN A C 1
ATOM 844 O O . ASN A 1 107 ? -10.154 -15.353 26.131 1.00 83.62 107 ASN A O 1
ATOM 848 N N . ILE A 1 108 ? -10.033 -13.112 26.079 1.00 84.31 108 ILE A N 1
ATOM 849 C CA . ILE A 1 108 ? -8.597 -13.059 25.765 1.00 84.31 108 ILE A CA 1
ATOM 850 C C . ILE A 1 108 ? -7.776 -13.670 26.905 1.00 84.31 108 ILE A C 1
ATOM 852 O O . ILE A 1 108 ? -6.933 -14.534 26.662 1.00 84.31 108 ILE A O 1
ATOM 856 N N . ALA A 1 109 ? -8.038 -13.259 28.149 1.00 85.69 109 ALA A N 1
ATOM 857 C CA . ALA A 1 109 ? -7.351 -13.812 29.312 1.00 85.69 109 ALA A CA 1
ATOM 858 C C . ALA A 1 109 ? -7.645 -15.313 29.478 1.00 85.69 109 ALA A C 1
ATOM 860 O O . ALA A 1 109 ? -6.732 -16.090 29.752 1.00 85.69 109 ALA A O 1
ATOM 861 N N . GLY A 1 110 ? -8.886 -15.741 29.225 1.00 86.69 110 GLY A N 1
ATOM 862 C CA . GLY A 1 110 ? -9.293 -17.144 29.269 1.00 86.69 110 GLY A CA 1
ATOM 863 C C . GLY A 1 110 ? -8.539 -18.038 28.279 1.00 86.69 110 GLY A C 1
ATOM 864 O O . GLY A 1 110 ? -8.166 -19.151 28.642 1.00 86.69 110 GLY A O 1
ATOM 865 N N . HIS A 1 111 ? -8.251 -17.558 27.065 1.00 86.25 111 HIS A N 1
ATOM 866 C CA . HIS A 1 111 ? -7.443 -18.298 26.084 1.00 86.25 111 HIS A CA 1
ATOM 867 C C . HIS A 1 111 ? -5.940 -18.289 26.387 1.00 86.25 111 HIS A C 1
ATOM 869 O O . HIS A 1 111 ? -5.212 -19.166 25.928 1.00 86.25 111 HIS A O 1
ATOM 875 N N . LEU A 1 112 ? -5.465 -17.309 27.154 1.00 85.56 112 LEU A N 1
ATOM 876 C CA . LEU A 1 112 ? -4.050 -17.152 27.490 1.00 85.56 112 LEU A CA 1
ATOM 877 C C . LEU A 1 112 ? -3.668 -17.763 28.843 1.00 85.56 112 LEU A C 1
ATOM 879 O O . LEU A 1 112 ? -2.475 -17.909 29.112 1.00 85.56 112 LEU A O 1
ATOM 883 N N . LYS A 1 113 ? -4.644 -18.151 29.676 1.00 84.00 113 LYS A N 1
ATOM 884 C CA . LYS A 1 113 ? -4.405 -18.664 31.033 1.00 84.00 113 LYS A CA 1
ATOM 885 C C . LYS A 1 113 ? -3.435 -19.847 31.057 1.00 84.00 113 LYS A C 1
ATOM 887 O O . LYS A 1 113 ? -2.601 -19.925 31.950 1.00 84.00 113 LYS A O 1
ATOM 892 N N . ASP A 1 114 ? -3.478 -20.729 30.059 1.00 82.56 114 ASP A N 1
ATOM 893 C CA . ASP A 1 114 ? -2.648 -21.940 29.986 1.00 82.56 114 ASP A CA 1
ATOM 894 C C . ASP A 1 114 ? -1.335 -21.744 29.213 1.00 82.56 114 ASP A C 1
ATOM 896 O O . ASP A 1 114 ? -0.471 -22.619 29.220 1.00 82.56 114 ASP A O 1
ATOM 900 N N . ALA A 1 115 ? -1.138 -20.574 28.600 1.00 82.38 115 ALA A N 1
ATOM 901 C CA . ALA A 1 115 ? 0.087 -20.250 27.883 1.00 82.38 115 ALA A CA 1
ATOM 902 C C . ALA A 1 115 ? 1.265 -20.006 28.843 1.00 82.38 115 ALA A C 1
ATOM 904 O O . ALA A 1 115 ? 1.088 -19.567 29.981 1.00 82.38 115 ALA A O 1
ATOM 905 N N . GLN A 1 116 ? 2.491 -20.240 28.363 1.00 83.75 116 GLN A N 1
ATOM 906 C CA . GLN A 1 116 ? 3.712 -19.937 29.115 1.00 83.75 116 GLN A CA 1
ATOM 907 C C . GLN A 1 116 ? 3.806 -18.440 29.458 1.00 83.75 116 GLN A C 1
ATOM 909 O O . GLN A 1 116 ? 3.391 -17.575 28.684 1.00 83.75 116 GLN A O 1
ATOM 914 N N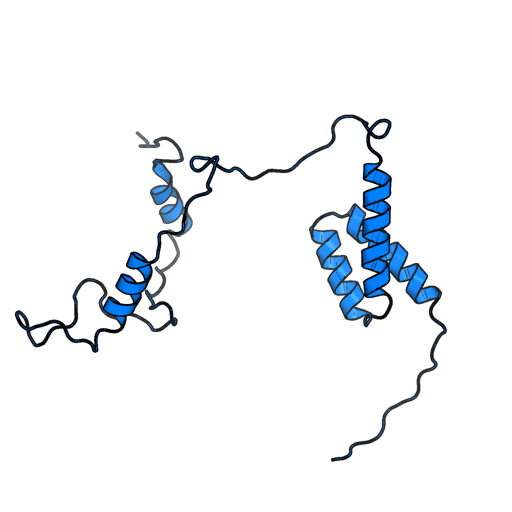 . LEU A 1 117 ? 4.423 -18.122 30.602 1.00 85.00 117 LEU A N 1
ATOM 915 C CA . LEU A 1 117 ? 4.454 -16.764 31.162 1.00 85.00 117 LEU A CA 1
ATOM 916 C C . LEU A 1 117 ? 5.033 -15.712 30.198 1.00 85.00 117 LEU A C 1
ATOM 918 O O . LEU A 1 117 ? 4.600 -14.562 30.194 1.00 85.00 117 LEU A O 1
ATOM 922 N N . PHE A 1 118 ? 6.003 -16.085 29.356 1.00 85.88 118 PHE A N 1
ATOM 923 C CA . PHE A 1 118 ? 6.572 -15.157 28.374 1.00 85.88 118 PHE A CA 1
ATOM 924 C C . PHE A 1 118 ? 5.600 -14.832 27.226 1.00 85.88 118 PHE A C 1
ATOM 926 O O . PHE A 1 118 ? 5.621 -13.711 26.718 1.00 85.88 118 PHE A O 1
ATOM 933 N N . ILE A 1 119 ? 4.720 -15.768 26.846 1.00 84.56 119 ILE A N 1
ATOM 934 C CA . ILE A 1 119 ? 3.664 -15.551 25.846 1.00 84.56 119 ILE A CA 1
ATOM 935 C C . ILE A 1 119 ? 2.590 -14.627 26.419 1.00 84.56 119 ILE A C 1
ATOM 937 O O . ILE A 1 119 ? 2.181 -13.687 25.742 1.00 84.56 119 ILE A O 1
ATOM 941 N N . GLN A 1 120 ? 2.209 -14.826 27.685 1.00 85.69 120 GLN A N 1
ATOM 942 C CA . GLN A 1 120 ? 1.286 -13.938 28.397 1.00 85.69 120 GLN A CA 1
ATOM 943 C C . GLN A 1 120 ? 1.826 -12.500 28.458 1.00 85.69 120 GLN A C 1
ATOM 945 O O . GLN A 1 120 ? 1.150 -11.567 28.031 1.00 85.69 120 GLN A O 1
ATOM 950 N N . LYS A 1 121 ? 3.084 -12.321 28.890 1.00 87.25 121 LYS A N 1
ATOM 951 C CA . LYS A 1 121 ? 3.744 -11.003 28.956 1.00 87.25 121 LYS A CA 1
ATOM 952 C C . LYS A 1 121 ? 3.839 -10.324 27.588 1.00 87.25 121 LYS A C 1
ATOM 954 O O . LYS A 1 121 ? 3.597 -9.123 27.480 1.00 87.25 121 LYS A O 1
ATOM 959 N N . LYS A 1 122 ? 4.165 -11.080 26.534 1.00 89.94 122 LYS A N 1
ATOM 960 C CA . LYS A 1 122 ? 4.223 -10.558 25.160 1.00 89.94 122 LYS A CA 1
ATOM 961 C C . LYS A 1 122 ? 2.841 -10.136 24.658 1.00 89.94 122 LYS A C 1
ATOM 963 O O . LYS A 1 122 ? 2.715 -9.070 24.065 1.00 89.94 122 LYS A O 1
ATOM 968 N N . ALA A 1 123 ? 1.812 -10.941 24.917 1.00 83.81 123 ALA A N 1
ATOM 969 C CA . ALA A 1 123 ? 0.442 -10.628 24.531 1.00 83.81 123 ALA A CA 1
ATOM 970 C C . ALA A 1 123 ? -0.066 -9.367 25.241 1.00 83.81 123 ALA A C 1
ATOM 972 O O . ALA A 1 123 ? -0.567 -8.461 24.581 1.00 83.81 123 ALA A O 1
ATOM 973 N N . VAL A 1 124 ? 0.133 -9.259 26.559 1.00 87.19 124 VAL A N 1
ATOM 974 C CA . VAL A 1 124 ? -0.241 -8.060 27.324 1.00 87.19 124 VAL A CA 1
ATOM 975 C C . VAL A 1 124 ? 0.477 -6.826 26.796 1.00 87.19 124 VAL A C 1
ATOM 977 O O . VAL A 1 124 ? -0.172 -5.803 26.607 1.00 87.19 124 VAL A O 1
ATOM 980 N N . LYS A 1 125 ? 1.779 -6.915 26.495 1.00 89.50 125 LYS A N 1
ATOM 981 C CA . LYS A 1 125 ? 2.521 -5.801 25.893 1.00 89.50 125 LYS A CA 1
ATOM 982 C C . LYS A 1 125 ? 1.869 -5.333 24.588 1.00 89.50 125 LYS A C 1
ATOM 984 O O . LYS A 1 125 ? 1.552 -4.158 24.467 1.00 89.50 125 LYS A O 1
ATOM 989 N N . ASN A 1 126 ? 1.575 -6.262 23.678 1.00 84.75 126 ASN A N 1
ATOM 990 C CA . ASN A 1 126 ? 0.917 -5.937 22.413 1.00 84.75 126 ASN A CA 1
ATOM 991 C C . ASN A 1 126 ? -0.451 -5.261 22.625 1.00 84.75 126 ASN A C 1
ATOM 993 O O . ASN A 1 126 ? -0.784 -4.324 21.909 1.00 84.75 126 ASN A O 1
ATOM 997 N N . PHE A 1 127 ? -1.248 -5.706 23.604 1.00 82.62 127 PHE A N 1
ATOM 998 C CA . PHE A 1 127 ? -2.546 -5.084 23.901 1.00 82.62 127 PHE A CA 1
ATOM 999 C C . PHE A 1 127 ? -2.421 -3.722 24.600 1.00 82.62 127 PHE A C 1
ATOM 1001 O O . PHE A 1 127 ? -3.235 -2.836 24.341 1.00 82.62 127 PHE A O 1
ATOM 1008 N N . SER A 1 128 ? -1.404 -3.531 25.443 1.00 86.19 128 SER A N 1
ATOM 1009 C CA . SER A 1 128 ? -1.081 -2.241 26.065 1.00 86.19 128 SER A CA 1
ATOM 1010 C C . SER A 1 128 ? -0.639 -1.201 25.037 1.00 86.19 128 SER A C 1
ATOM 1012 O O . SER A 1 128 ? -1.039 -0.045 25.154 1.00 86.19 128 SER A O 1
ATOM 1014 N N . ASP A 1 129 ? 0.131 -1.616 24.025 1.00 83.50 129 ASP A N 1
ATOM 1015 C CA . ASP A 1 129 ? 0.598 -0.743 22.941 1.00 83.50 129 ASP A CA 1
ATOM 1016 C C . ASP A 1 129 ? -0.574 -0.228 22.081 1.00 83.50 129 ASP A C 1
ATOM 1018 O O . ASP A 1 129 ? -0.521 0.887 21.566 1.00 83.50 129 ASP A O 1
ATOM 1022 N N . VAL A 1 130 ? -1.658 -1.008 21.960 1.00 77.31 130 VAL A N 1
ATOM 1023 C CA . VAL A 1 130 ? -2.894 -0.567 21.289 1.00 77.31 130 VAL A CA 1
ATOM 1024 C C . VAL A 1 130 ? -3.726 0.344 22.190 1.00 77.31 130 VAL A C 1
ATOM 1026 O O . VAL A 1 130 ? -4.223 1.372 21.733 1.00 77.31 130 VAL A O 1
ATOM 1029 N N . HIS A 1 131 ? -3.931 -0.037 23.455 1.00 77.00 131 HIS A N 1
ATOM 1030 C CA . HIS A 1 131 ? -4.684 0.778 24.405 1.00 77.00 131 HIS A CA 1
ATOM 1031 C C . HIS A 1 131 ? -4.340 0.422 25.866 1.00 77.00 131 HIS A C 1
ATOM 1033 O O . HIS A 1 131 ? -4.657 -0.689 26.316 1.00 77.00 131 HIS A O 1
ATOM 1039 N N . PRO A 1 132 ? -3.814 1.376 26.664 1.00 82.31 132 PRO A N 1
ATOM 1040 C CA . PRO A 1 132 ? -3.334 1.117 28.025 1.00 82.31 132 PRO A CA 1
ATOM 1041 C C . PRO A 1 132 ? -4.363 0.433 28.938 1.00 82.31 132 PRO A C 1
ATOM 1043 O O . PRO A 1 132 ? -4.050 -0.542 29.616 1.00 82.31 132 PRO A O 1
ATOM 1046 N N . GLU A 1 133 ? -5.626 0.877 28.903 1.00 80.50 133 GLU A N 1
ATOM 1047 C CA . GLU A 1 133 ? -6.700 0.313 29.741 1.00 80.50 133 GLU A CA 1
ATOM 1048 C C . GLU A 1 133 ? -6.985 -1.176 29.455 1.00 80.50 133 GLU A C 1
ATOM 1050 O O . GLU A 1 133 ? -7.315 -1.930 30.372 1.00 80.50 133 GLU A O 1
ATOM 1055 N N . TYR A 1 134 ? -6.864 -1.624 28.198 1.00 77.50 134 TYR A N 1
ATOM 1056 C CA . TYR A 1 134 ? -7.129 -3.022 27.838 1.00 77.50 134 TYR A CA 1
ATOM 1057 C C . TYR A 1 134 ? -5.998 -3.928 28.311 1.00 77.50 134 TYR A C 1
ATOM 1059 O O . TYR A 1 134 ? -6.269 -4.972 28.906 1.00 77.50 134 TYR A O 1
ATOM 1067 N N . GLY A 1 135 ? -4.749 -3.499 28.114 1.00 82.69 135 GLY A N 1
ATOM 1068 C CA . GLY A 1 135 ? -3.575 -4.201 28.621 1.00 82.69 135 GLY A CA 1
ATOM 1069 C C . GLY A 1 135 ? -3.623 -4.391 30.137 1.00 82.69 135 GLY A C 1
ATOM 1070 O O . GLY A 1 135 ? -3.499 -5.519 30.616 1.00 82.69 135 GLY A O 1
ATOM 1071 N N . SER A 1 136 ? -3.924 -3.329 30.896 1.00 86.19 136 SER A N 1
ATOM 1072 C CA . SER A 1 136 ? -4.061 -3.407 32.359 1.00 86.19 136 SER A CA 1
ATOM 1073 C C . SER A 1 136 ? -5.174 -4.361 32.808 1.00 86.19 136 SER A C 1
ATOM 1075 O O . SER A 1 136 ? -5.002 -5.100 33.776 1.00 86.19 136 SER A O 1
ATOM 1077 N N . ARG A 1 137 ? -6.312 -4.388 32.101 1.00 85.31 137 ARG A N 1
ATOM 1078 C CA . ARG A 1 137 ? -7.431 -5.294 32.419 1.00 85.31 137 ARG A CA 1
ATOM 1079 C C . ARG A 1 137 ? -7.111 -6.757 32.130 1.00 85.31 137 ARG A C 1
ATOM 1081 O O . ARG A 1 137 ? -7.494 -7.614 32.918 1.00 85.31 137 ARG A O 1
ATOM 1088 N N . ILE A 1 138 ? -6.430 -7.045 31.021 1.00 86.25 138 ILE A N 1
ATOM 1089 C CA . ILE A 1 138 ? -6.018 -8.411 30.668 1.00 86.25 138 ILE A CA 1
ATOM 1090 C C . ILE A 1 138 ? -4.949 -8.906 31.650 1.00 86.25 138 ILE A C 1
ATOM 1092 O O . ILE A 1 138 ? -5.053 -10.034 32.123 1.00 86.25 138 ILE A O 1
ATOM 1096 N N . GLN A 1 139 ? -3.980 -8.057 32.013 1.00 88.25 139 GLN A N 1
ATOM 1097 C CA . GLN A 1 139 ? -2.959 -8.384 33.014 1.00 88.25 139 GLN A CA 1
ATOM 1098 C C . GLN A 1 139 ? -3.598 -8.773 34.352 1.00 88.25 139 GLN A C 1
ATOM 1100 O O . GLN A 1 139 ? -3.344 -9.862 34.852 1.00 88.25 139 GLN A O 1
ATOM 1105 N N . ALA A 1 140 ? -4.521 -7.951 34.862 1.00 89.62 140 ALA A N 1
ATOM 1106 C CA . ALA A 1 140 ? -5.209 -8.222 36.123 1.00 89.62 140 ALA A CA 1
ATOM 1107 C C . ALA A 1 140 ? -6.039 -9.522 36.113 1.00 89.62 140 ALA A C 1
ATOM 1109 O O . ALA A 1 140 ? -6.248 -10.127 37.162 1.00 89.62 140 ALA A O 1
ATOM 1110 N N . LEU A 1 141 ? -6.545 -9.953 34.952 1.00 88.56 141 LEU A N 1
ATOM 1111 C CA . LEU A 1 141 ? -7.251 -11.233 34.813 1.00 88.56 141 LEU A CA 1
ATOM 1112 C C . LEU A 1 141 ? -6.283 -12.421 34.758 1.00 88.56 141 LEU A C 1
ATOM 1114 O O . LEU A 1 141 ? -6.556 -13.455 35.359 1.00 88.56 141 LEU A O 1
ATOM 1118 N N . LEU A 1 142 ? -5.152 -12.276 34.065 1.00 87.44 142 LEU A N 1
ATOM 1119 C CA . LEU A 1 142 ? -4.120 -13.312 34.003 1.00 87.44 142 LEU A CA 1
ATOM 1120 C C . LEU A 1 142 ? -3.444 -13.530 35.356 1.00 87.44 142 LEU A C 1
ATOM 1122 O O . LEU A 1 142 ? -3.181 -14.674 35.709 1.00 87.44 142 LEU A O 1
ATOM 1126 N N . ASP A 1 143 ? -3.215 -12.466 36.126 1.00 88.88 143 ASP A N 1
ATOM 1127 C CA . ASP A 1 143 ? -2.659 -12.563 37.478 1.00 88.88 143 ASP A CA 1
ATOM 1128 C C . ASP A 1 143 ? -3.575 -13.403 38.379 1.00 88.88 143 ASP A C 1
ATOM 1130 O O . ASP A 1 143 ? -3.110 -14.360 38.992 1.00 88.88 143 ASP A O 1
ATOM 1134 N N . LYS A 1 144 ? -4.894 -13.163 38.331 1.00 88.81 144 LYS A N 1
ATOM 1135 C CA . LYS A 1 144 ? -5.889 -13.996 39.029 1.00 88.81 144 LYS A CA 1
ATOM 1136 C C . LYS A 1 144 ? -5.842 -15.460 38.595 1.00 88.81 144 LYS A C 1
ATOM 1138 O O . LYS A 1 144 ? -5.800 -16.347 39.438 1.00 88.81 144 LYS A O 1
ATOM 1143 N N . TYR A 1 145 ? -5.801 -15.739 37.291 1.00 86.00 145 TYR A N 1
ATOM 1144 C CA . TYR A 1 145 ? -5.726 -17.123 36.807 1.00 86.00 145 TYR A CA 1
ATOM 1145 C C . TYR A 1 145 ? -4.411 -17.821 37.167 1.00 86.00 145 TYR A C 1
ATOM 1147 O O . TYR A 1 145 ? -4.394 -19.032 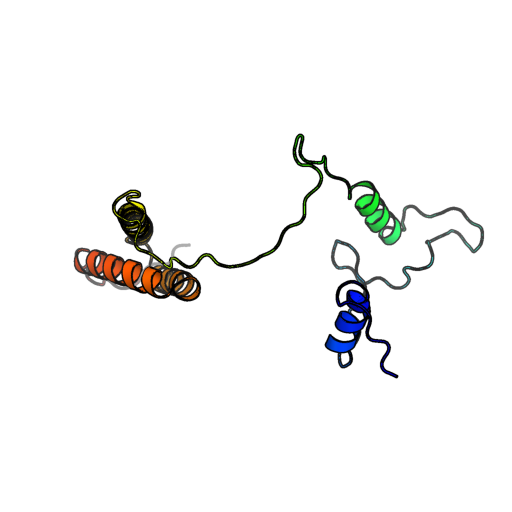37.378 1.00 86.00 145 TYR A O 1
ATOM 1155 N N . ASN A 1 146 ? -3.307 -17.080 37.236 1.00 83.19 146 ASN A N 1
ATOM 1156 C CA . ASN A 1 146 ? -2.014 -17.614 37.649 1.00 83.19 146 ASN A CA 1
ATOM 1157 C C . ASN A 1 146 ? -1.950 -17.852 39.169 1.00 83.19 146 ASN A C 1
ATOM 1159 O O . ASN A 1 146 ? -1.275 -18.787 39.593 1.00 83.19 146 ASN A O 1
ATOM 1163 N N . GLU A 1 147 ? -2.661 -17.054 39.972 1.00 84.62 147 GLU A N 1
ATOM 1164 C CA . GLU A 1 147 ? -2.850 -17.273 41.414 1.00 84.62 147 GLU A CA 1
ATOM 1165 C C . GLU A 1 147 ? -3.749 -18.487 41.706 1.00 84.62 147 GLU A C 1
ATOM 1167 O O . GLU A 1 147 ? -3.479 -19.240 42.641 1.00 84.62 147 GLU A O 1
ATOM 1172 N N . GLU A 1 148 ? -4.787 -18.706 40.890 1.00 77.00 148 GLU A N 1
ATOM 1173 C CA . GLU A 1 148 ? -5.728 -19.833 41.003 1.00 77.00 148 GLU A CA 1
ATOM 1174 C C . GLU A 1 148 ? -5.163 -21.166 40.483 1.00 77.00 148 GLU A C 1
ATOM 1176 O O . GLU A 1 148 ? -5.691 -22.234 40.808 1.00 77.00 148 GLU A O 1
ATOM 1181 N N . LYS A 1 149 ? -4.087 -21.145 39.683 1.00 67.62 149 LYS A N 1
ATOM 1182 C CA . LYS A 1 149 ? -3.439 -22.379 39.226 1.00 67.62 149 LYS A CA 1
ATOM 1183 C C . LYS A 1 149 ? -2.825 -23.124 40.418 1.00 67.62 149 LYS A C 1
ATOM 1185 O O . LYS A 1 149 ? -1.992 -22.554 41.126 1.00 67.62 149 LYS A O 1
ATOM 1190 N N . PRO A 1 150 ? -3.144 -24.418 40.624 1.00 59.22 150 PRO A N 1
ATOM 1191 C CA . PRO A 1 150 ? -2.454 -25.214 41.629 1.00 59.22 150 PRO A CA 1
ATOM 1192 C C . PRO A 1 150 ? -0.953 -25.219 41.317 1.00 59.22 150 PRO A C 1
ATOM 1194 O O . PRO A 1 150 ? -0.543 -25.522 40.194 1.00 59.22 150 PRO A O 1
ATOM 1197 N N . LYS A 1 151 ? -0.131 -24.841 42.305 1.00 55.00 151 LYS A N 1
ATOM 1198 C CA . LYS A 1 151 ? 1.333 -24.839 42.199 1.00 55.00 151 LYS A CA 1
ATOM 1199 C C . LYS A 1 151 ? 1.806 -26.265 41.919 1.00 55.00 151 LYS A C 1
ATOM 1201 O O . LYS A 1 151 ? 1.910 -27.068 42.841 1.00 55.00 151 LYS A O 1
ATOM 1206 N N . VAL A 1 152 ? 2.101 -26.581 40.662 1.00 53.75 152 VAL A N 1
ATOM 1207 C CA . VAL A 1 152 ? 2.866 -27.786 40.338 1.00 53.75 152 VAL A CA 1
ATOM 1208 C C . VAL A 1 152 ? 4.293 -27.540 40.828 1.00 53.75 152 VAL A C 1
ATOM 1210 O O . VAL A 1 152 ? 4.945 -26.578 40.420 1.00 53.75 152 VAL A O 1
ATOM 1213 N N . SER A 1 153 ? 4.733 -28.362 41.778 1.00 34.69 153 SER A N 1
ATOM 1214 C CA . SER A 1 153 ? 6.082 -28.364 42.346 1.00 34.69 153 SER A CA 1
ATOM 1215 C C . SER A 1 153 ? 7.153 -28.629 41.276 1.00 34.69 153 SER A C 1
ATOM 1217 O O . SER A 1 153 ? 6.874 -29.311 40.290 1.00 34.69 153 SER A O 1
ATOM 1219 N N . PRO A 1 154 ? 8.382 -28.111 41.452 1.00 51.53 154 PRO A N 1
ATOM 1220 C CA . PRO A 1 154 ? 9.436 -28.249 40.460 1.00 51.53 154 PRO A CA 1
ATOM 1221 C C . PRO A 1 154 ? 10.101 -29.626 40.578 1.00 51.53 154 PRO A C 1
ATOM 1223 O O . PRO A 1 154 ? 10.725 -29.914 41.595 1.00 51.53 154 PRO A O 1
ATOM 1226 N N . GLU A 1 155 ? 10.035 -30.444 39.527 1.00 36.59 155 GLU A N 1
ATOM 1227 C CA . GLU A 1 155 ? 10.971 -31.558 39.339 1.00 36.59 155 GLU A CA 1
ATOM 1228 C C . GLU A 1 155 ? 11.835 -31.348 38.087 1.00 36.59 155 GLU A C 1
ATOM 1230 O O . GLU A 1 155 ? 11.408 -30.810 37.066 1.00 36.59 155 GLU A O 1
ATOM 1235 N N . GLN A 1 156 ? 13.105 -31.697 38.270 1.00 35.09 156 GLN A N 1
ATOM 1236 C CA . GLN A 1 156 ? 14.303 -31.356 37.505 1.00 35.09 156 GLN A CA 1
ATOM 1237 C C . GLN A 1 156 ? 14.613 -32.373 36.371 1.00 35.09 156 GLN A C 1
ATOM 1239 O O . GLN A 1 156 ? 13.873 -33.338 36.198 1.00 35.09 156 GLN A O 1
ATOM 1244 N N . PRO A 1 157 ? 15.659 -32.157 35.537 1.00 58.34 157 PRO A N 1
ATOM 1245 C CA . PRO A 1 157 ? 15.741 -32.677 34.173 1.00 58.34 157 PRO A CA 1
ATOM 1246 C C . PRO A 1 157 ? 16.296 -34.107 34.082 1.00 58.34 157 PRO A C 1
ATOM 1248 O O . PRO A 1 157 ? 17.298 -34.438 34.702 1.00 58.34 157 PRO A O 1
ATOM 1251 N N . SER A 1 158 ? 15.695 -34.929 33.223 1.00 39.81 158 SER A N 1
ATOM 1252 C CA . SER A 1 158 ? 16.284 -36.078 32.502 1.00 39.81 158 SE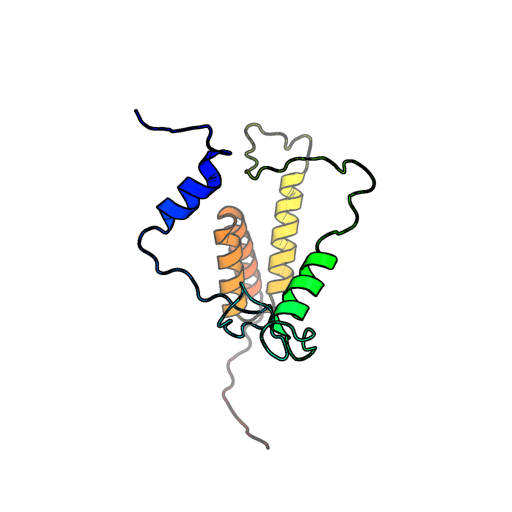R A CA 1
ATOM 1253 C C . SER A 1 158 ? 15.203 -36.554 31.511 1.00 39.81 158 SER A C 1
ATOM 1255 O O . SER A 1 158 ? 14.023 -36.401 31.791 1.00 39.81 158 SER A O 1
ATOM 1257 N N . CYS A 1 159 ? 15.446 -37.037 30.297 1.00 32.91 159 CYS A N 1
ATOM 1258 C CA . CYS A 1 159 ? 16.435 -37.988 29.821 1.00 32.91 159 CYS A CA 1
ATOM 1259 C C . CYS A 1 159 ? 16.466 -37.869 28.281 1.00 32.91 159 CYS A C 1
ATOM 1261 O O . CYS A 1 159 ? 15.411 -37.793 27.653 1.00 32.91 159 CYS A O 1
ATOM 1263 N N . GLY A 1 160 ? 17.654 -37.850 27.671 1.00 46.78 160 GLY A N 1
ATOM 1264 C CA . GLY A 1 160 ? 17.780 -38.056 26.228 1.00 46.78 160 GLY A CA 1
ATOM 1265 C C . GLY A 1 160 ? 17.398 -39.487 25.835 1.00 46.78 160 GLY A C 1
ATOM 1266 O O . GLY A 1 160 ? 17.673 -40.428 26.579 1.00 46.78 160 GLY A O 1
ATOM 1267 N N . ARG A 1 161 ? 16.762 -39.625 24.669 1.00 40.50 161 ARG A N 1
ATOM 1268 C CA . ARG A 1 161 ? 16.648 -40.826 23.815 1.00 40.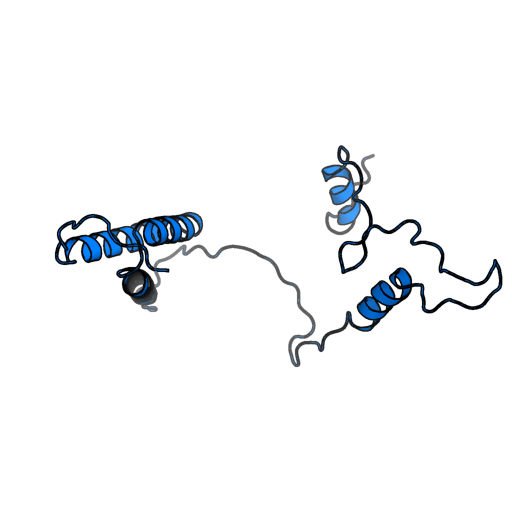50 161 ARG A CA 1
ATOM 1269 C C . ARG A 1 161 ? 15.777 -40.423 22.613 1.00 40.50 161 ARG A C 1
ATOM 1271 O O . ARG A 1 161 ? 14.660 -39.975 22.835 1.00 40.50 161 ARG A O 1
ATOM 1278 N N . GLY A 1 162 ? 16.206 -40.509 21.359 1.00 37.38 162 GLY A N 1
ATOM 1279 C CA . GLY A 1 162 ? 17.470 -40.927 20.753 1.00 37.38 162 GLY A CA 1
ATOM 1280 C C . GLY A 1 162 ? 17.516 -40.443 19.306 1.00 37.38 162 GLY A C 1
ATOM 1281 O O . GLY A 1 162 ? 16.620 -39.651 18.933 1.00 37.38 162 GLY A O 1
#

Nearest PDB structures (foldseek):
  7di8-assembly1_A  TM=9.783E-01  e=3.643E-11  Bos taurus
  7p8w-assembly1_A  TM=9.817E-01  e=9.357E-11  Homo sapiens
  1dgh-assembly1_D  TM=9.818E-01  e=1.203E-10  Homo sapiens
  1ye9-assembly2_L  TM=9.189E-01  e=2.965E-04  Escherichia coli
  3p9p-assembly1_C  TM=7.424E-01  e=1.909E-04  Escherichia coli K-12

Mean predicted aligned error: 15.74 Å

Radius of gyration: 28.66 Å; Cα contacts (8 Å, |Δi|>4): 70; chains: 1; bounding box: 49×73×77 Å

Sequence (162 aa):
MADNRDPASDQMKHWKEQRAAQKPDVLTTGAGNPVGDKLNVLTVGPRGPLLVQDVVFTDEMAHFDRERIPERVVHAKGAGAFGYFEVTHDITRYSKAKEQRKRLCENIAGHLKDAQLFIQKKAVKNFSDVHPEYGSRIQALLDKYNEEKPKVSPEQPSCGRG

Solvent-accessible surface area (backbone atoms only — not comparable to full-atom values): 10685 Å² total; per-residue (Å²): 129,85,92,72,70,58,72,77,81,37,45,69,57,53,56,50,62,78,43,65,91,55,81,82,79,82,55,53,46,99,87,65,50,77,57,90,70,88,90,64,80,56,44,63,57,102,84,39,62,78,43,87,82,36,54,68,60,50,52,54,51,60,48,62,78,58,69,78,68,89,70,54,97,65,78,61,80,80,86,88,84,88,86,83,89,80,86,89,69,94,55,63,92,81,42,66,60,69,59,53,54,50,52,50,40,52,53,55,26,63,73,40,58,84,48,57,70,69,57,44,54,51,51,35,49,57,40,30,75,76,38,58,71,58,14,55,53,28,47,60,47,37,53,51,48,61,69,70,45,80,83,78,77,92,80,82,93,82,79,93,83,131

Organism: Capra hircus (NCBI:txid9925)

Foldseek 3Di:
DDPDDPCVVCVVVVVCVVCVVPDDDFDAFPVRHGDDDDPDADAPPPPHDGDPVRPRVVRVVVVVVVVDDDADPPCSDDDDDDDDDDDPDDPCVPDVVVVVLLVVLVVVLVVCLPPDPVVLVVVLVVLCVVPVVSSVSNVVSSVVSVVVDDDDDDDDDDDDDD

pLDDT: mean 82.91, std 15.1, range [32.91, 96.25]

InterPro domains:
  IPR011614 Catalase core domain [PF00199] (28-98)
  IPR011614 Catalase core domain [SM01060] (28-162)
  IPR018028 Catalase, mono-functional, haem-containing [PS51402] (24-162)
  IPR018028 Catalase, mono-functional, haem-containing [PTHR11465] (17-98)
  IPR020835 Catalase superfamily [SSF56634] (8-98)
  IPR020835 Catalase superfamily [SSF56634] (98-143)
  IPR024708 Catalase active site [PS00438] (64-80)